Protein AF-A0A1C5TU51-F1 (afdb_monomer_lite)

pLDDT: mean 85.15, std 9.85, range [54.75, 92.94]

Structure (mmCIF, N/CA/C/O backbone):
data_AF-A0A1C5TU51-F1
#
_entry.id   AF-A0A1C5TU51-F1
#
loop_
_atom_site.group_PDB
_atom_site.id
_atom_site.type_symbol
_atom_site.label_atom_id
_atom_site.label_alt_id
_atom_site.label_comp_id
_atom_site.label_asym_id
_atom_site.label_entity_id
_atom_site.label_seq_id
_atom_site.pdbx_PDB_ins_code
_atom_site.Cartn_x
_atom_site.Cartn_y
_atom_site.Cartn_z
_atom_site.occupancy
_atom_site.B_iso_or_equiv
_atom_site.auth_seq_id
_atom_site.auth_comp_id
_atom_site.auth_asym_id
_atom_site.auth_atom_id
_atom_site.pdbx_PDB_model_num
ATOM 1 N N . MET A 1 1 ? -3.453 -4.780 -15.307 1.00 60.9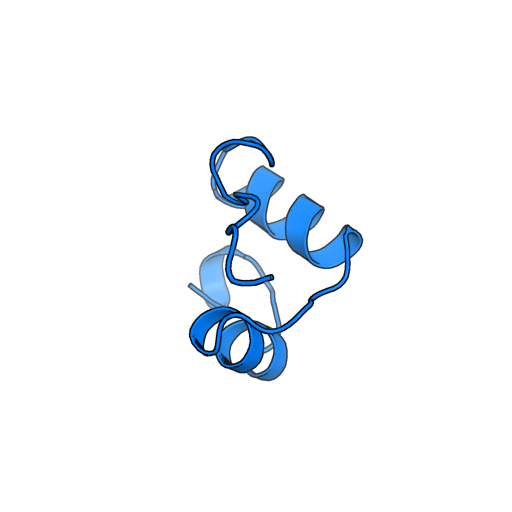1 1 MET A N 1
ATOM 2 C CA . MET A 1 1 ? -3.183 -4.047 -14.050 1.00 60.91 1 MET A CA 1
ATOM 3 C C . MET A 1 1 ? -2.510 -2.691 -14.290 1.00 60.91 1 MET A C 1
ATOM 5 O O . MET A 1 1 ? -3.101 -1.701 -13.894 1.00 60.91 1 MET A O 1
ATOM 9 N N . GLN A 1 2 ? -1.374 -2.601 -15.008 1.00 61.59 2 GLN A N 1
ATOM 10 C CA . GLN A 1 2 ? -0.678 -1.312 -15.264 1.00 61.59 2 GLN A CA 1
ATOM 11 C C . GLN A 1 2 ? -1.570 -0.234 -15.906 1.00 61.59 2 GLN A C 1
ATOM 13 O O . GLN A 1 2 ? -1.599 0.897 -15.440 1.00 61.59 2 GLN A O 1
ATOM 18 N N . TYR A 1 3 ? -2.352 -0.594 -16.931 1.00 62.16 3 TYR A N 1
ATOM 19 C CA . TYR A 1 3 ? -3.281 0.338 -17.587 1.00 62.16 3 TYR A CA 1
ATOM 20 C C . TYR A 1 3 ? -4.436 0.790 -16.679 1.00 62.16 3 TYR A C 1
A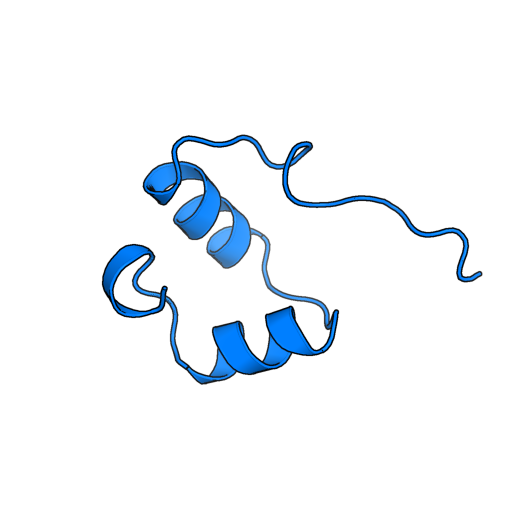TOM 22 O O . TYR A 1 3 ? -4.983 1.872 -16.856 1.00 62.16 3 TYR A O 1
ATOM 30 N N . LEU A 1 4 ? -4.802 -0.033 -15.692 1.00 61.44 4 LEU A N 1
ATOM 31 C CA . LEU A 1 4 ? -5.872 0.295 -14.759 1.00 61.44 4 LEU A CA 1
ATOM 32 C C . LEU A 1 4 ? -5.348 1.294 -13.726 1.00 61.44 4 LEU A C 1
ATOM 34 O O . LEU A 1 4 ? -5.899 2.380 -13.619 1.00 61.44 4 LEU A O 1
ATOM 38 N N . THR A 1 5 ? -4.257 0.976 -13.027 1.00 69.31 5 THR A N 1
ATOM 39 C CA . THR A 1 5 ? -3.764 1.759 -11.878 1.00 69.31 5 THR A CA 1
ATOM 40 C C . THR A 1 5 ? -2.821 2.909 -12.242 1.00 69.31 5 THR A C 1
ATOM 42 O O . THR A 1 5 ? -2.542 3.753 -11.396 1.00 69.31 5 THR A O 1
ATOM 45 N N . GLY A 1 6 ? -2.318 2.970 -13.481 1.00 77.19 6 GLY A N 1
ATOM 46 C CA . GLY A 1 6 ? -1.374 4.008 -13.914 1.00 77.19 6 GLY A CA 1
ATOM 47 C C . GLY A 1 6 ? 0.022 3.887 -13.287 1.00 77.19 6 GLY A C 1
ATOM 48 O O . GLY A 1 6 ? 0.812 4.827 -13.362 1.00 77.19 6 GLY A O 1
ATOM 49 N N . ILE A 1 7 ? 0.339 2.748 -12.661 1.00 84.88 7 ILE A N 1
ATOM 50 C CA . ILE A 1 7 ? 1.665 2.483 -12.089 1.00 84.88 7 ILE A CA 1
ATOM 51 C C . ILE A 1 7 ? 2.641 2.018 -13.173 1.00 84.88 7 ILE A C 1
ATOM 53 O O . ILE A 1 7 ? 2.266 1.308 -14.110 1.00 84.88 7 ILE A O 1
ATOM 57 N N . SER A 1 8 ? 3.918 2.376 -13.025 1.00 86.94 8 SER A N 1
ATOM 58 C CA . SER A 1 8 ? 4.958 1.908 -13.944 1.00 86.94 8 SER A CA 1
ATOM 59 C C . SER A 1 8 ? 5.170 0.397 -13.817 1.00 86.94 8 SER A C 1
ATOM 61 O O . SER A 1 8 ? 4.946 -0.202 -12.760 1.00 86.94 8 SER A O 1
ATOM 63 N N . GLY A 1 9 ? 5.667 -0.233 -14.884 1.00 87.12 9 GLY A N 1
ATOM 64 C CA . GLY A 1 9 ? 5.951 -1.669 -14.865 1.00 87.12 9 GLY A CA 1
ATOM 65 C C . GLY A 1 9 ? 6.986 -2.087 -13.819 1.00 87.12 9 GLY A C 1
ATOM 66 O O . GLY A 1 9 ? 6.916 -3.202 -13.310 1.00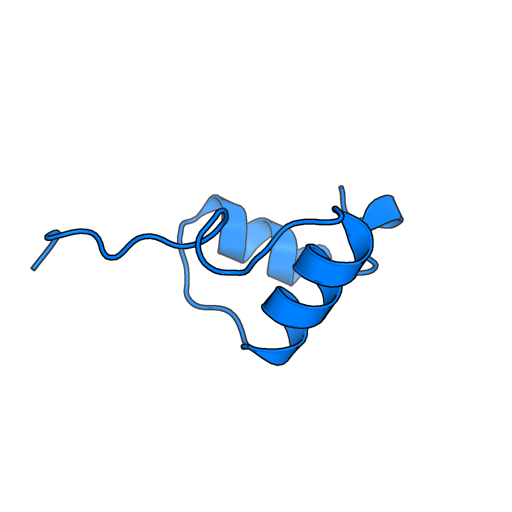 87.12 9 GLY A O 1
ATOM 67 N N . ASN A 1 10 ? 7.878 -1.175 -13.424 1.00 89.12 10 ASN A N 1
ATOM 68 C CA . ASN A 1 10 ? 8.825 -1.402 -12.336 1.00 89.12 10 ASN A CA 1
ATOM 69 C C . ASN A 1 10 ? 8.119 -1.557 -10.977 1.00 89.12 10 ASN A C 1
ATOM 71 O O . ASN A 1 10 ? 8.467 -2.445 -10.207 1.00 89.12 10 ASN A O 1
ATOM 75 N N . ILE A 1 11 ? 7.100 -0.736 -10.688 1.00 88.44 11 ILE A N 1
ATOM 76 C CA . ILE A 1 11 ? 6.321 -0.875 -9.449 1.00 88.44 11 ILE A CA 1
ATOM 77 C C . ILE A 1 11 ? 5.551 -2.196 -9.456 1.00 88.44 11 ILE A C 1
ATOM 79 O O . ILE A 1 11 ? 5.603 -2.922 -8.467 1.00 88.44 11 ILE A O 1
ATOM 83 N N . LEU A 1 12 ? 4.929 -2.566 -10.582 1.00 88.38 12 LEU A N 1
ATOM 84 C CA . LEU A 1 12 ? 4.248 -3.860 -10.679 1.00 88.38 12 LEU A CA 1
ATOM 85 C C . LEU A 1 12 ? 5.209 -5.034 -10.418 1.00 88.38 12 LEU A C 1
ATOM 87 O O . LEU A 1 12 ? 4.860 -5.963 -9.696 1.00 88.38 12 LEU A O 1
ATOM 91 N N . ALA A 1 13 ? 6.424 -4.982 -10.970 1.00 91.44 13 ALA A N 1
ATOM 92 C CA . ALA A 1 13 ? 7.432 -6.017 -10.759 1.00 91.44 13 ALA A CA 1
ATOM 93 C C . ALA A 1 13 ? 7.899 -6.108 -9.295 1.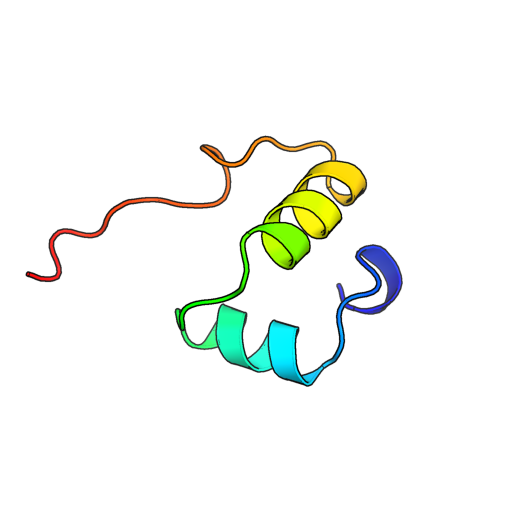00 91.44 13 ALA A C 1
ATOM 95 O O . ALA A 1 13 ? 8.147 -7.209 -8.811 1.00 91.44 13 ALA A O 1
ATOM 96 N N . ARG A 1 14 ? 8.007 -4.975 -8.587 1.00 92.19 14 ARG A N 1
ATOM 97 C CA . ARG A 1 14 ? 8.343 -4.936 -7.151 1.00 92.19 14 ARG A CA 1
ATOM 98 C C . ARG A 1 14 ? 7.224 -5.515 -6.291 1.00 92.19 14 ARG A C 1
ATOM 100 O O . ARG A 1 14 ? 7.502 -6.334 -5.421 1.00 92.19 14 ARG A O 1
ATOM 107 N N . MET A 1 15 ? 5.973 -5.145 -6.575 1.00 89.12 15 MET A N 1
ATOM 108 C CA . MET A 1 15 ? 4.804 -5.691 -5.877 1.00 89.12 15 MET A CA 1
ATOM 109 C C . MET A 1 15 ? 4.702 -7.208 -6.053 1.00 89.12 15 MET A C 1
ATOM 111 O O . MET A 1 15 ? 4.519 -7.917 -5.076 1.00 89.12 15 MET A O 1
ATOM 115 N N . GLY A 1 16 ? 4.924 -7.728 -7.266 1.00 89.25 16 GLY A N 1
ATOM 116 C CA . GLY A 1 16 ? 4.933 -9.176 -7.519 1.00 89.25 16 GLY A CA 1
ATOM 117 C C . GLY A 1 16 ? 6.072 -9.948 -6.834 1.00 89.25 16 GLY A C 1
ATOM 118 O O . GLY A 1 16 ? 6.073 -11.173 -6.860 1.00 89.25 16 GLY A O 1
ATOM 119 N N . LYS A 1 17 ? 7.047 -9.247 -6.243 1.00 92.94 17 LYS A N 1
ATOM 120 C CA . LYS A 1 17 ? 8.145 -9.811 -5.446 1.00 92.94 17 LYS A CA 1
ATOM 121 C C . LYS A 1 17 ? 7.997 -9.512 -3.948 1.00 92.94 17 LYS A C 1
ATOM 123 O O . LYS A 1 17 ? 8.979 -9.660 -3.228 1.00 92.94 17 LYS A O 1
ATOM 128 N N . ASN A 1 18 ? 6.831 -9.034 -3.499 1.00 87.94 18 ASN A N 1
ATOM 129 C CA . ASN A 1 18 ? 6.578 -8.595 -2.119 1.00 87.94 18 ASN A CA 1
ATOM 130 C C . ASN A 1 18 ? 7.617 -7.584 -1.602 1.00 87.94 18 ASN A C 1
ATOM 132 O O . ASN A 1 18 ? 8.028 -7.609 -0.447 1.00 87.94 18 ASN A O 1
ATOM 136 N N . GLN A 1 19 ? 8.086 -6.690 -2.475 1.00 90.50 19 GLN A N 1
ATOM 137 C CA . GLN A 1 19 ? 9.037 -5.648 -2.097 1.00 90.50 19 GLN A CA 1
ATOM 138 C C . GLN A 1 19 ? 8.315 -4.368 -1.684 1.00 90.50 19 GLN A C 1
ATOM 140 O O . GLN A 1 19 ? 7.282 -4.014 -2.253 1.00 90.50 19 GLN A O 1
ATOM 145 N N . TYR A 1 20 ? 8.939 -3.608 -0.781 1.00 89.62 20 TYR A N 1
ATOM 146 C CA . TYR A 1 20 ? 8.451 -2.294 -0.366 1.00 89.62 20 TYR A CA 1
ATOM 147 C C . TYR A 1 20 ? 8.172 -1.373 -1.555 1.00 89.62 20 TYR A C 1
ATOM 149 O O . TYR A 1 20 ? 8.961 -1.293 -2.500 1.00 89.62 20 TYR A O 1
ATOM 157 N N . VAL A 1 21 ? 7.081 -0.621 -1.469 1.00 90.81 21 VAL A N 1
ATOM 158 C CA . VAL A 1 21 ? 6.672 0.423 -2.417 1.00 90.81 21 VAL A CA 1
ATOM 159 C C . VAL A 1 21 ? 6.269 1.680 -1.642 1.00 90.81 21 VAL A C 1
ATOM 161 O O . VAL A 1 21 ? 6.073 1.630 -0.431 1.00 90.81 21 VAL A O 1
ATOM 164 N N . SER A 1 22 ? 6.193 2.833 -2.311 1.00 92.12 22 SER A N 1
ATOM 165 C CA . SER A 1 22 ? 5.809 4.079 -1.637 1.00 92.12 22 SER A CA 1
ATOM 166 C C . SER A 1 22 ? 4.317 4.106 -1.292 1.00 92.12 22 SER A C 1
ATOM 168 O O . SER A 1 22 ? 3.493 3.608 -2.061 1.00 92.12 22 SER A O 1
ATOM 170 N N . MET A 1 23 ? 3.960 4.784 -0.197 1.00 91.12 23 MET A N 1
ATOM 171 C CA . MET A 1 23 ? 2.557 4.991 0.197 1.00 91.12 23 MET A CA 1
ATOM 172 C C . MET A 1 23 ? 1.740 5.735 -0.868 1.00 91.12 23 MET A C 1
ATOM 174 O O . MET A 1 23 ? 0.578 5.413 -1.075 1.00 91.12 23 MET A O 1
ATOM 178 N N . GLU A 1 24 ? 2.352 6.663 -1.612 1.00 90.81 24 GLU A N 1
ATOM 179 C CA . GLU A 1 24 ? 1.701 7.335 -2.750 1.00 90.81 24 GLU A CA 1
ATOM 180 C C . GLU A 1 24 ? 1.266 6.334 -3.836 1.00 90.81 24 GLU A C 1
ATOM 182 O O . GLU A 1 24 ? 0.222 6.487 -4.470 1.00 90.81 24 GLU A O 1
ATOM 187 N N . THR A 1 25 ? 2.066 5.288 -4.065 1.00 89.81 25 THR A N 1
ATOM 188 C CA . THR A 1 25 ? 1.707 4.237 -5.024 1.00 89.81 25 THR A CA 1
ATOM 189 C C . THR A 1 25 ? 0.531 3.422 -4.500 1.00 89.81 25 THR A C 1
ATOM 191 O O . THR A 1 25 ? -0.406 3.168 -5.253 1.00 89.81 25 THR A O 1
ATOM 194 N N . ILE A 1 26 ? 0.560 3.055 -3.217 1.00 90.94 26 ILE A N 1
ATOM 195 C CA . ILE A 1 26 ? -0.539 2.337 -2.566 1.00 90.94 26 ILE A CA 1
ATOM 196 C C . ILE A 1 26 ? -1.838 3.146 -2.674 1.00 90.94 26 ILE A C 1
ATOM 198 O O . ILE A 1 26 ? -2.830 2.625 -3.171 1.00 90.94 26 ILE A O 1
ATOM 202 N N . GLU A 1 27 ? -1.812 4.444 -2.358 1.00 90.56 27 GLU A N 1
ATOM 203 C CA . GLU A 1 27 ? -2.975 5.334 -2.478 1.00 90.56 27 GLU A CA 1
ATOM 204 C C . GLU A 1 27 ? -3.566 5.344 -3.899 1.00 90.56 27 GLU A C 1
ATOM 206 O O . GLU A 1 27 ? -4.783 5.240 -4.074 1.00 90.56 27 GLU A O 1
ATOM 211 N N . LYS A 1 28 ? -2.721 5.445 -4.935 1.00 89.38 28 LYS A N 1
ATOM 212 C CA . LYS A 1 28 ? -3.168 5.420 -6.341 1.00 89.38 28 LYS A CA 1
ATOM 213 C C . LYS A 1 28 ? -3.839 4.101 -6.711 1.00 89.38 28 LYS A C 1
ATOM 215 O O . LYS A 1 28 ? -4.808 4.107 -7.469 1.00 89.38 28 LYS A O 1
ATOM 220 N N . ILE A 1 29 ? -3.318 2.985 -6.205 1.00 89.38 29 ILE A N 1
ATOM 221 C CA . ILE A 1 29 ? -3.869 1.658 -6.476 1.00 89.38 29 ILE A CA 1
ATOM 222 C C . ILE A 1 29 ? -5.215 1.498 -5.765 1.00 89.38 29 ILE A C 1
ATOM 224 O O . ILE A 1 29 ? -6.194 1.188 -6.442 1.00 89.38 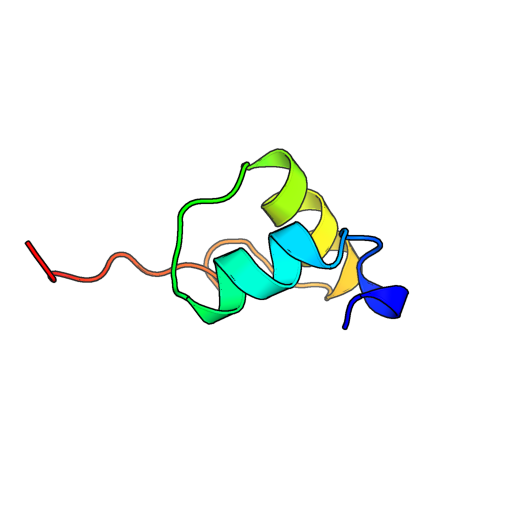29 ILE A O 1
ATOM 228 N N . CYS A 1 30 ? -5.286 1.814 -4.469 1.00 90.12 30 CYS A N 1
ATOM 229 C CA . CYS A 1 30 ? -6.513 1.794 -3.669 1.00 90.12 30 CYS A CA 1
ATOM 230 C C . CYS A 1 30 ? -7.641 2.598 -4.328 1.00 90.12 30 CYS A C 1
ATOM 232 O O . CYS A 1 30 ? -8.716 2.069 -4.593 1.00 90.12 30 CYS A O 1
ATOM 234 N N . LYS A 1 31 ? -7.369 3.850 -4.728 1.00 89.44 31 LYS A N 1
ATOM 235 C CA . LYS A 1 31 ? -8.355 4.707 -5.417 1.00 89.44 31 LYS A CA 1
ATOM 236 C C . LYS A 1 31 ? -8.858 4.135 -6.738 1.00 89.44 31 LYS A C 1
ATOM 238 O O . LYS A 1 31 ? -9.948 4.484 -7.180 1.00 89.44 31 LYS A O 1
ATOM 243 N N . LYS A 1 32 ? -8.045 3.331 -7.425 1.00 90.00 32 LYS A N 1
ATOM 244 C CA . LYS A 1 32 ? -8.419 2.764 -8.722 1.00 90.00 32 LYS A CA 1
ATOM 245 C C . LYS A 1 32 ? -9.165 1.443 -8.592 1.00 90.00 32 LYS A C 1
ATOM 247 O O . LYS A 1 32 ? -10.030 1.163 -9.418 1.00 90.00 32 LYS A O 1
ATOM 252 N N . LEU A 1 33 ? -8.773 0.632 -7.618 1.00 88.12 33 LEU A N 1
ATOM 253 C CA . LEU A 1 33 ? -9.384 -0.662 -7.343 1.00 88.12 33 LEU A CA 1
ATOM 254 C C . LEU A 1 33 ? -10.605 -0.550 -6.423 1.00 88.12 33 LEU A C 1
ATOM 256 O O . LEU A 1 33 ? -11.271 -1.557 -6.229 1.00 88.12 33 LEU A O 1
ATOM 260 N N . ASP A 1 34 ? -10.903 0.660 -5.935 1.00 90.31 34 ASP A N 1
ATOM 261 C CA . ASP A 1 34 ? -11.981 0.944 -4.981 1.00 90.31 34 ASP A CA 1
ATOM 262 C C . ASP A 1 34 ? -11.867 0.065 -3.728 1.00 90.31 34 ASP A C 1
ATOM 264 O O . ASP A 1 34 ? -12.819 -0.573 -3.294 1.00 90.31 34 ASP A O 1
ATOM 268 N N . CYS A 1 35 ? -10.645 -0.005 -3.196 1.00 90.31 35 CYS A N 1
ATOM 269 C CA . CYS A 1 35 ? -10.289 -0.813 -2.037 1.00 90.31 35 CYS A CA 1
ATOM 270 C C . CYS A 1 35 ? -9.532 0.028 -1.008 1.00 90.31 35 CYS A C 1
ATOM 272 O O . CYS A 1 35 ? -8.985 1.094 -1.321 1.00 90.31 35 CYS A O 1
ATOM 274 N N . THR A 1 36 ? -9.470 -0.454 0.225 1.00 91.69 36 THR A N 1
ATOM 275 C CA . THR A 1 36 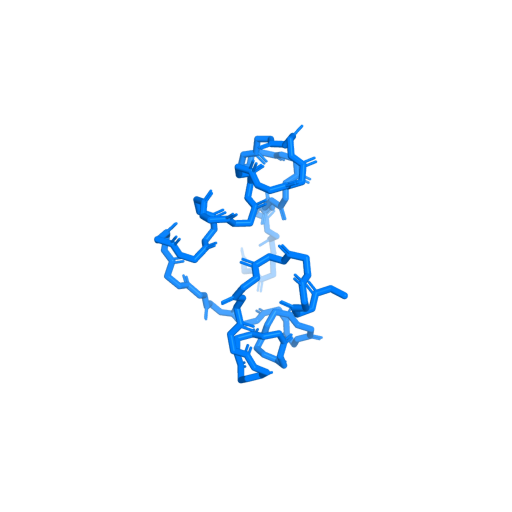? -8.705 0.180 1.299 1.00 91.69 36 THR A CA 1
ATOM 276 C C . THR A 1 36 ? -7.292 -0.398 1.400 1.00 91.69 36 THR A C 1
ATOM 278 O O . THR A 1 36 ? -6.914 -1.338 0.698 1.00 91.69 36 THR A O 1
ATOM 281 N N . VAL A 1 37 ? -6.447 0.229 2.224 1.00 91.06 37 VAL A N 1
ATOM 282 C CA . VAL A 1 37 ? -5.050 -0.204 2.403 1.00 91.06 37 VAL A CA 1
ATOM 283 C C . VAL A 1 37 ? -4.980 -1.519 3.185 1.00 91.06 37 VAL A C 1
ATOM 285 O O . VAL A 1 37 ? -4.124 -2.349 2.896 1.00 91.06 37 VAL A O 1
ATOM 288 N N . ASP A 1 38 ? -5.894 -1.720 4.135 1.00 90.25 38 ASP A N 1
ATOM 289 C CA . ASP A 1 38 ? -6.017 -2.937 4.945 1.00 90.25 38 ASP A CA 1
ATOM 290 C C . ASP A 1 38 ? -6.433 -4.172 4.133 1.00 90.25 38 ASP A C 1
ATOM 292 O O . ASP A 1 38 ? -6.051 -5.281 4.482 1.00 90.25 38 ASP A O 1
ATOM 296 N N . GLU A 1 39 ? -7.132 -3.996 3.009 1.00 89.94 39 GLU A N 1
ATOM 297 C CA . GLU A 1 39 ? -7.460 -5.095 2.088 1.00 89.94 39 GLU A CA 1
ATOM 298 C C . GLU A 1 39 ? -6.265 -5.524 1.217 1.00 89.94 39 GLU A C 1
ATOM 300 O O . GLU A 1 39 ? -6.288 -6.591 0.602 1.00 89.94 39 GLU A O 1
ATOM 305 N N . MET A 1 40 ? -5.228 -4.684 1.120 1.00 85.38 40 MET A N 1
ATOM 306 C CA . MET A 1 40 ? -4.083 -4.885 0.226 1.00 85.38 40 MET A CA 1
ATOM 307 C C . MET A 1 40 ? -2.790 -5.276 0.938 1.00 85.38 40 MET A C 1
ATOM 309 O O . MET A 1 40 ? -1.917 -5.876 0.308 1.00 85.38 40 MET A O 1
ATOM 313 N N . LEU A 1 41 ? -2.621 -4.853 2.189 1.00 89.69 41 LEU A N 1
ATOM 314 C CA . LEU A 1 41 ? -1.389 -5.013 2.948 1.00 89.69 41 LEU A CA 1
ATOM 315 C C . LEU A 1 41 ? -1.670 -5.774 4.238 1.00 89.69 41 LEU A C 1
ATOM 317 O O . LEU A 1 41 ? -2.554 -5.406 5.006 1.00 89.69 41 LEU A O 1
ATOM 321 N N . GLU A 1 42 ? -0.840 -6.771 4.505 1.00 88.38 42 GLU A N 1
ATOM 322 C CA . GLU A 1 42 ? -0.796 -7.480 5.776 1.00 88.38 42 GLU A CA 1
ATOM 323 C C . GLU A 1 42 ? 0.622 -7.421 6.343 1.00 88.38 42 GLU A C 1
ATOM 325 O O . GLU A 1 42 ? 1.607 -7.352 5.601 1.00 88.38 42 GLU A O 1
ATOM 330 N N . PHE A 1 43 ? 0.727 -7.417 7.668 1.00 87.62 43 PHE A N 1
ATOM 331 C CA . PHE A 1 43 ? 2.002 -7.650 8.329 1.00 87.62 43 PHE A CA 1
ATOM 332 C C . PHE A 1 43 ? 2.217 -9.161 8.387 1.00 87.62 43 PHE A C 1
ATOM 334 O O . PHE A 1 43 ? 1.388 -9.879 8.940 1.00 87.62 43 PHE A O 1
ATOM 341 N N . THR A 1 44 ? 3.303 -9.635 7.786 1.00 85.44 44 THR A N 1
ATOM 342 C CA . THR A 1 44 ? 3.722 -11.036 7.849 1.00 85.44 44 THR A CA 1
ATOM 343 C C . THR A 1 44 ? 4.756 -11.196 8.956 1.00 85.44 44 THR A C 1
ATOM 345 O O . THR A 1 44 ? 5.732 -10.446 8.973 1.00 85.44 44 THR A O 1
ATOM 348 N N . ASP A 1 45 ? 4.590 -12.198 9.817 1.00 84.44 45 ASP A N 1
ATOM 349 C CA . ASP A 1 45 ? 5.538 -12.552 10.889 1.00 84.44 45 ASP A CA 1
ATOM 350 C C . ASP A 1 45 ? 6.817 -13.242 10.351 1.00 84.44 45 ASP A C 1
ATOM 352 O O . ASP A 1 45 ? 7.396 -14.102 11.009 1.00 84.44 45 ASP A O 1
ATOM 356 N N . ASP A 1 46 ? 7.272 -12.900 9.138 1.00 69.50 46 ASP A N 1
ATOM 357 C CA . ASP A 1 46 ? 8.544 -13.398 8.579 1.00 69.50 46 ASP A CA 1
ATOM 358 C C . ASP A 1 46 ? 9.786 -12.748 9.253 1.00 69.50 46 ASP A C 1
ATOM 360 O O . ASP A 1 46 ? 10.917 -12.910 8.785 1.00 69.50 46 ASP A O 1
ATOM 364 N N . GLU A 1 47 ? 9.564 -12.073 10.390 1.00 54.75 47 GLU A N 1
ATOM 365 C CA . GLU A 1 47 ? 10.472 -11.872 11.532 1.00 54.75 47 GLU A CA 1
ATOM 366 C C . GLU A 1 47 ? 9.699 -11.958 12.861 1.00 54.75 47 GLU A C 1
ATOM 368 O O . GLU A 1 47 ? 8.686 -11.234 13.004 1.00 54.75 47 GLU A O 1
#

Sequence (47 aa):
MQYLTGISGNILARMGKNQYVSMETIEKICKKLDCTVDEMLEFTDDE

Radius of gyration: 10.94 Å; chains: 1; bounding box: 22×21×29 Å

Foldseek 3Di:
DCVQLVDDPVVVVCVVVVHDDDPVSLVSNCVRVVHDSVVPDDDDPPD

Secondary structure (DSSP, 8-state):
-HHHH---HHHHHHHTTT----HHHHHHHHHHHT--STTT-------